Protein AF-A0A921DXD2-F1 (afdb_monomer)

Mean predicted aligned error: 12.97 Å

Sequence (136 aa):
MDIETIYTLVVSILITLAFIAFALFIFYKVKQVRTEQFRGGRRQYYNSLSRIWFGAFLIIFGTSTIVQFQTGVAYIIGAVFIFFGLLNILSFNRRRKHFKSVIPDEDREINEWYESQNKDASFKHSSTKVLSKKRV

Solvent-accessible surface area (backbone atoms only — not comparable to full-atom values): 7072 Å² total; per-residue (Å²): 133,52,71,68,58,53,50,55,49,54,51,54,49,51,52,50,52,26,52,51,32,47,51,49,20,51,52,36,48,52,51,33,63,70,41,70,82,78,54,78,67,63,39,55,51,41,48,42,54,23,35,37,38,44,13,53,24,28,34,53,44,12,52,49,40,31,67,74,62,72,38,77,66,27,48,54,54,14,52,52,29,33,51,55,11,49,55,38,43,58,61,41,67,71,50,56,73,54,49,76,68,48,52,68,56,53,54,48,58,50,52,53,52,54,50,51,56,52,52,52,51,52,48,53,55,51,53,50,52,54,58,55,66,73,73,115

Structure (mmCIF, N/CA/C/O backbone):
data_AF-A0A921DXD2-F1
#
_entry.id   AF-A0A921DXD2-F1
#
loop_
_atom_site.group_PDB
_atom_site.id
_atom_site.type_symbol
_atom_site.label_atom_id
_atom_site.label_alt_id
_atom_site.label_comp_id
_atom_site.label_asym_id
_atom_site.label_entity_id
_atom_site.label_seq_id
_atom_site.pdbx_PDB_ins_code
_atom_site.Cartn_x
_atom_site.Cartn_y
_atom_site.Cartn_z
_atom_site.occupancy
_atom_site.B_iso_or_equiv
_atom_site.auth_seq_id
_atom_site.auth_comp_id
_atom_site.auth_asym_id
_atom_site.auth_atom_id
_atom_site.pdbx_PDB_model_num
ATOM 1 N N . MET A 1 1 ? -6.216 17.583 25.301 1.00 71.94 1 MET A N 1
ATOM 2 C CA . MET A 1 1 ? -6.619 16.965 24.025 1.00 71.94 1 MET A CA 1
ATOM 3 C C . MET A 1 1 ? -7.400 15.730 24.400 1.00 71.94 1 MET A C 1
ATOM 5 O O . MET A 1 1 ? -6.836 14.834 25.019 1.00 71.94 1 MET A O 1
ATOM 9 N N . ASP A 1 2 ? -8.697 15.763 24.148 1.00 89.81 2 ASP A N 1
ATOM 10 C CA . ASP A 1 2 ? -9.631 14.736 24.593 1.00 89.81 2 ASP A CA 1
ATOM 11 C C . ASP A 1 2 ? -9.458 13.460 23.766 1.00 89.81 2 ASP A C 1
ATOM 13 O O . ASP A 1 2 ? -9.009 13.507 22.617 1.00 89.81 2 ASP A O 1
ATOM 17 N N . ILE A 1 3 ? -9.825 12.311 24.332 1.00 85.81 3 ILE A N 1
ATOM 18 C CA . ILE A 1 3 ? -9.717 11.003 23.662 1.00 85.81 3 ILE A CA 1
ATOM 19 C C . ILE A 1 3 ? -10.393 11.013 22.281 1.00 85.81 3 ILE A C 1
ATOM 21 O O . ILE A 1 3 ? -9.852 10.460 21.325 1.00 85.81 3 ILE A O 1
ATOM 25 N N . GLU A 1 4 ? -11.517 11.714 22.143 1.00 85.88 4 GLU A N 1
ATOM 26 C CA . GLU A 1 4 ? -12.223 11.877 20.868 1.00 85.88 4 GLU A CA 1
ATOM 27 C C . GLU A 1 4 ? -11.402 12.654 19.828 1.00 85.88 4 GLU A C 1
ATOM 29 O O . GLU A 1 4 ? -11.331 12.269 18.656 1.00 85.88 4 GLU A O 1
ATOM 34 N N . THR A 1 5 ? -10.721 13.722 20.253 1.00 86.88 5 THR A N 1
ATOM 35 C CA . THR A 1 5 ? -9.832 14.499 19.373 1.00 86.88 5 THR A CA 1
ATOM 36 C C . THR A 1 5 ? -8.590 13.708 18.958 1.00 86.88 5 THR A C 1
ATOM 38 O O . THR A 1 5 ? -8.138 13.822 17.821 1.00 86.88 5 THR A O 1
ATOM 41 N N . ILE A 1 6 ? -8.068 12.841 19.831 1.00 84.50 6 ILE A N 1
ATOM 42 C CA . ILE A 1 6 ? -6.955 11.936 19.499 1.00 84.50 6 ILE A CA 1
ATOM 43 C C . ILE A 1 6 ? -7.404 10.914 18.452 1.00 84.50 6 ILE A C 1
ATOM 45 O O . ILE A 1 6 ? -6.712 10.688 17.461 1.00 84.50 6 ILE A O 1
ATOM 49 N N . TYR A 1 7 ? -8.576 10.318 18.651 1.00 85.38 7 TYR A N 1
ATOM 50 C CA . TYR A 1 7 ? -9.128 9.316 17.750 1.00 85.38 7 TYR A CA 1
ATOM 51 C C . TYR A 1 7 ? -9.35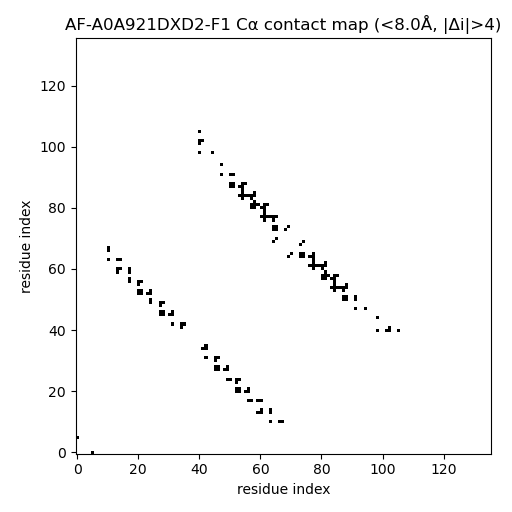9 9.868 16.338 1.00 85.38 7 TYR A C 1
ATOM 53 O O . TYR A 1 7 ? -8.896 9.297 15.349 1.00 85.38 7 TYR A O 1
ATOM 61 N N . THR A 1 8 ? -10.014 11.024 16.241 1.00 84.25 8 THR A N 1
ATOM 62 C CA . THR A 1 8 ? -10.270 11.700 14.960 1.00 84.25 8 THR A CA 1
ATOM 63 C C . THR A 1 8 ? -8.979 12.099 14.241 1.00 84.25 8 THR A C 1
ATOM 65 O O . THR A 1 8 ? -8.888 11.938 13.019 1.00 84.25 8 THR A O 1
ATOM 68 N N . LEU A 1 9 ? -7.948 12.536 14.973 1.00 86.12 9 LEU A N 1
ATOM 69 C CA . LEU A 1 9 ? -6.616 12.788 14.413 1.00 86.12 9 LEU A CA 1
ATOM 70 C C . LEU A 1 9 ? -5.975 11.518 13.849 1.00 86.12 9 LEU A C 1
ATOM 72 O O . LEU A 1 9 ? -5.514 11.521 12.707 1.00 86.12 9 LEU A O 1
ATOM 76 N N . VAL A 1 10 ? -5.970 10.427 14.618 1.00 83.12 10 VAL A N 1
ATOM 77 C CA . VAL A 1 10 ? -5.383 9.145 14.197 1.00 83.12 10 VAL A CA 1
ATOM 78 C C . VAL A 1 10 ? -6.047 8.638 12.921 1.00 83.12 10 VAL A C 1
ATOM 80 O O . VAL A 1 10 ? -5.354 8.258 11.976 1.00 83.12 10 VAL A O 1
ATOM 83 N N . VAL A 1 11 ? -7.378 8.681 12.844 1.00 81.38 11 VAL A N 1
ATOM 84 C CA . VAL A 1 11 ? -8.084 8.216 11.646 1.00 81.38 11 VAL A CA 1
ATOM 85 C C . VAL A 1 11 ? -7.821 9.130 10.448 1.00 81.38 11 VAL A C 1
ATOM 87 O O . VAL A 1 11 ? -7.541 8.635 9.354 1.00 81.38 11 VAL A O 1
ATOM 90 N N . SER A 1 12 ? -7.807 10.449 10.643 1.00 82.88 12 SER A N 1
ATOM 91 C CA . SER A 1 12 ? -7.475 11.400 9.572 1.00 82.88 12 SER A CA 1
ATOM 92 C C . SER A 1 12 ? -6.071 11.152 9.004 1.00 82.88 12 SER A C 1
ATOM 94 O O . SER A 1 12 ? -5.872 11.187 7.786 1.00 82.88 12 SER A O 1
ATOM 96 N N . ILE A 1 13 ? -5.105 10.820 9.866 1.00 82.75 13 ILE A N 1
ATOM 97 C CA . ILE A 1 13 ? -3.739 10.458 9.468 1.00 82.75 13 ILE A CA 1
ATOM 98 C C . ILE A 1 13 ? -3.732 9.145 8.673 1.00 82.75 13 ILE A C 1
ATOM 100 O O . ILE A 1 13 ? -3.154 9.100 7.587 1.00 82.75 13 ILE A O 1
ATOM 104 N N . LEU A 1 14 ? -4.409 8.097 9.155 1.00 76.56 14 LEU A N 1
ATOM 105 C CA . LEU A 1 14 ? -4.502 6.804 8.459 1.00 76.56 14 LEU A CA 1
ATOM 106 C C . LEU A 1 14 ? -5.129 6.937 7.067 1.00 76.56 14 LEU A C 1
ATOM 108 O O . LEU A 1 14 ? -4.627 6.356 6.104 1.00 76.56 14 LEU A O 1
ATOM 112 N N . ILE A 1 15 ? -6.196 7.728 6.947 1.00 79.06 15 ILE A N 1
ATOM 113 C CA . ILE A 1 15 ? -6.857 8.011 5.669 1.00 79.06 15 ILE A CA 1
ATOM 114 C C . ILE A 1 15 ? -5.904 8.763 4.738 1.00 79.06 15 ILE A C 1
ATOM 116 O O . ILE A 1 15 ? -5.751 8.382 3.580 1.00 79.06 15 ILE A O 1
ATOM 120 N N . THR A 1 16 ? -5.207 9.782 5.241 1.00 78.62 16 THR A N 1
ATOM 121 C CA . THR A 1 16 ? -4.225 10.543 4.454 1.00 78.62 16 THR A CA 1
ATOM 122 C C . THR A 1 16 ? -3.103 9.640 3.934 1.00 78.62 16 THR A C 1
ATOM 124 O O . THR A 1 16 ? -2.773 9.677 2.749 1.00 78.62 16 THR A O 1
ATOM 127 N N . LEU A 1 17 ? -2.564 8.760 4.784 1.00 76.19 17 LEU A N 1
ATOM 128 C CA . LEU A 1 17 ? -1.583 7.740 4.399 1.00 76.19 17 LEU A CA 1
ATOM 129 C C . LEU A 1 17 ? -2.129 6.777 3.340 1.00 76.19 17 LEU A C 1
ATOM 131 O O . LEU A 1 17 ? -1.407 6.432 2.403 1.00 76.19 17 LEU A O 1
ATOM 135 N N . ALA A 1 18 ? -3.399 6.382 3.443 1.00 77.88 18 ALA A N 1
ATOM 136 C CA . ALA A 1 18 ? -4.051 5.568 2.428 1.00 77.88 18 ALA A CA 1
ATOM 137 C C . ALA A 1 18 ? -4.117 6.318 1.083 1.00 77.88 18 ALA A C 1
ATOM 139 O O . ALA A 1 18 ? -3.689 5.784 0.063 1.00 77.88 18 ALA A O 1
ATOM 140 N N . PHE A 1 19 ? -4.546 7.582 1.060 1.00 78.81 19 PHE A N 1
ATOM 141 C CA . PHE A 1 19 ? -4.554 8.388 -0.168 1.00 78.81 19 PHE A CA 1
ATOM 142 C C . PHE A 1 19 ? -3.156 8.563 -0.776 1.00 78.81 19 PHE A C 1
ATOM 144 O O . PHE A 1 19 ? -3.008 8.466 -1.994 1.00 78.81 19 PHE A O 1
ATOM 151 N N . ILE A 1 20 ? -2.117 8.747 0.044 1.00 76.88 20 ILE A N 1
ATOM 152 C CA . ILE A 1 20 ? -0.725 8.807 -0.426 1.00 76.88 20 ILE A CA 1
ATOM 153 C C . ILE A 1 20 ? -0.302 7.465 -1.039 1.00 76.88 20 ILE A C 1
ATOM 155 O O . ILE A 1 20 ? 0.257 7.438 -2.136 1.00 76.88 20 ILE A O 1
ATOM 159 N N . ALA A 1 21 ? -0.602 6.341 -0.383 1.00 75.88 21 ALA A N 1
ATOM 160 C CA . ALA A 1 21 ? -0.320 5.009 -0.917 1.00 75.88 21 ALA A CA 1
ATOM 161 C C . ALA A 1 21 ? -1.080 4.743 -2.230 1.00 75.88 21 ALA A C 1
ATOM 163 O O . ALA A 1 21 ? -0.526 4.144 -3.153 1.00 75.88 21 ALA A O 1
ATOM 164 N N . PHE A 1 22 ? -2.309 5.246 -2.356 1.00 75.31 22 PHE A N 1
ATOM 165 C CA . PHE A 1 22 ? -3.103 5.176 -3.582 1.00 75.31 22 PHE A CA 1
ATOM 166 C C . PHE A 1 22 ? -2.530 6.049 -4.707 1.00 75.31 22 PHE A C 1
ATOM 168 O O . PHE A 1 22 ? -2.425 5.604 -5.851 1.00 75.31 22 PHE A O 1
ATOM 175 N N . ALA A 1 23 ? -2.086 7.265 -4.392 1.00 73.25 23 ALA A N 1
ATOM 176 C CA . ALA A 1 23 ? -1.409 8.140 -5.343 1.00 73.25 23 ALA A CA 1
ATOM 177 C C . ALA A 1 23 ? -0.091 7.518 -5.832 1.00 73.25 23 ALA A C 1
ATOM 179 O O . ALA A 1 23 ? 0.182 7.512 -7.033 1.00 73.25 23 ALA A O 1
ATOM 180 N N . LEU A 1 24 ? 0.692 6.916 -4.929 1.00 70.94 24 LEU A N 1
ATOM 181 C CA . LEU A 1 24 ? 1.889 6.148 -5.278 1.00 70.94 24 LEU A CA 1
ATOM 182 C C . LEU A 1 24 ? 1.540 4.932 -6.138 1.00 70.94 24 LEU A C 1
ATOM 184 O O . LEU A 1 24 ? 2.220 4.682 -7.132 1.00 70.94 24 LEU A O 1
ATOM 188 N N . PHE A 1 25 ? 0.467 4.204 -5.815 1.00 72.62 25 PHE A N 1
ATOM 189 C CA . PHE A 1 25 ? -0.025 3.112 -6.650 1.00 72.62 25 PHE A CA 1
ATOM 190 C C . PHE A 1 25 ? -0.283 3.589 -8.081 1.00 72.62 25 PHE A C 1
ATOM 192 O O . PHE A 1 25 ? 0.289 3.011 -9.007 1.00 72.62 25 PHE A O 1
ATOM 199 N N . ILE A 1 26 ? -1.058 4.664 -8.260 1.00 69.88 26 ILE A N 1
ATOM 200 C CA . ILE A 1 26 ? -1.333 5.255 -9.576 1.00 69.88 26 ILE A CA 1
ATOM 201 C C . ILE A 1 26 ? -0.028 5.687 -10.248 1.00 69.88 26 ILE A C 1
ATOM 203 O O . ILE A 1 26 ? 0.188 5.348 -11.408 1.00 69.88 26 ILE A O 1
ATOM 207 N N . PHE A 1 27 ? 0.879 6.356 -9.534 1.00 70.12 27 PHE A N 1
ATOM 208 C CA . PHE A 1 27 ? 2.171 6.785 -10.071 1.00 70.12 27 PHE A CA 1
ATOM 209 C C . PHE A 1 27 ? 2.990 5.605 -10.619 1.00 70.12 27 PHE A C 1
ATOM 211 O O . PHE A 1 27 ? 3.456 5.646 -11.761 1.00 70.12 27 PHE A O 1
ATOM 218 N N . TYR A 1 28 ? 3.112 4.511 -9.860 1.00 65.62 28 TYR A N 1
ATOM 219 C CA . TYR A 1 28 ? 3.799 3.296 -10.312 1.00 65.62 28 TYR A CA 1
ATOM 220 C C . TYR A 1 28 ? 3.055 2.586 -11.451 1.00 65.62 28 TYR A C 1
ATOM 222 O O . TYR A 1 28 ? 3.699 2.047 -12.353 1.00 65.62 28 TYR A O 1
ATOM 230 N N . LYS A 1 29 ? 1.718 2.623 -11.459 1.00 63.00 29 LYS A N 1
ATOM 231 C CA . LYS A 1 29 ? 0.879 2.063 -12.530 1.00 63.00 29 LYS A CA 1
ATOM 232 C C . LYS A 1 29 ? 1.022 2.866 -13.831 1.00 63.00 29 LYS A C 1
ATOM 234 O O . LYS A 1 29 ? 1.110 2.288 -14.908 1.00 63.00 29 LYS A O 1
ATOM 239 N N . VAL A 1 30 ? 1.130 4.191 -13.753 1.00 63.91 30 VAL A N 1
ATOM 240 C CA . VAL A 1 30 ? 1.403 5.069 -14.905 1.00 63.91 30 VAL A CA 1
ATOM 241 C C . VAL A 1 30 ? 2.825 4.850 -15.422 1.00 63.91 30 VAL A C 1
ATOM 243 O O . VAL A 1 30 ? 3.035 4.750 -16.631 1.00 63.91 30 VAL A O 1
ATOM 246 N N . LYS A 1 31 ? 3.806 4.688 -14.524 1.00 59.84 31 LYS A N 1
ATOM 247 C CA . LYS A 1 31 ? 5.187 4.350 -14.902 1.00 59.84 31 LYS A CA 1
ATOM 248 C C . LYS A 1 31 ? 5.270 2.985 -15.593 1.00 59.84 31 LYS A C 1
ATOM 250 O O . LYS A 1 31 ? 6.010 2.843 -16.562 1.00 59.84 31 LYS A O 1
ATOM 255 N N . GLN A 1 32 ? 4.471 2.007 -15.156 1.00 56.22 32 GLN A N 1
ATOM 256 C CA . GLN A 1 32 ? 4.331 0.712 -15.826 1.00 56.22 32 GLN A CA 1
ATOM 257 C C . GLN A 1 32 ? 3.851 0.871 -17.275 1.00 56.22 32 GLN A C 1
ATOM 259 O O . GLN A 1 32 ? 4.455 0.268 -18.157 1.00 56.22 32 GLN A O 1
ATOM 264 N N . VAL A 1 33 ? 2.814 1.684 -17.515 1.00 58.22 33 VAL A N 1
ATOM 265 C CA . VAL A 1 33 ? 2.259 1.927 -18.861 1.00 58.22 33 VAL A CA 1
ATOM 266 C C . VAL A 1 33 ? 3.257 2.682 -19.748 1.00 58.22 33 VAL A C 1
ATOM 268 O O . VAL A 1 33 ? 3.449 2.325 -20.901 1.00 58.22 33 VAL A O 1
ATOM 271 N N . ARG A 1 34 ? 3.997 3.664 -19.213 1.00 54.00 34 ARG A N 1
ATOM 272 C CA . ARG A 1 34 ? 5.053 4.351 -19.988 1.00 54.00 34 ARG A CA 1
ATOM 273 C C . ARG A 1 34 ? 6.298 3.499 -20.266 1.00 54.00 34 ARG A C 1
ATOM 275 O O . ARG A 1 34 ? 7.023 3.786 -21.208 1.00 54.00 34 ARG A O 1
ATOM 282 N N . THR A 1 35 ? 6.564 2.454 -19.479 1.00 52.19 35 THR A N 1
ATOM 283 C CA . THR A 1 35 ? 7.706 1.543 -19.713 1.00 52.19 35 THR A CA 1
ATOM 284 C C . THR A 1 35 ? 7.385 0.476 -20.775 1.00 52.19 35 THR A C 1
ATOM 286 O O . THR A 1 35 ? 8.252 -0.318 -21.138 1.00 52.19 35 THR A O 1
ATOM 289 N N . GLU A 1 36 ? 6.157 0.450 -21.313 1.00 49.50 36 GLU A N 1
ATOM 290 C CA . GLU A 1 36 ? 5.713 -0.533 -22.317 1.00 49.50 36 GLU A CA 1
ATOM 291 C C . GLU A 1 36 ? 6.492 -0.479 -23.634 1.00 49.50 36 GLU A C 1
ATOM 293 O O . GLU A 1 36 ? 6.445 -1.436 -24.399 1.00 49.50 36 GLU A O 1
ATOM 298 N N . GLN A 1 37 ? 7.251 0.588 -23.880 1.00 45.00 37 GLN A N 1
ATOM 299 C CA . GLN A 1 37 ? 7.895 0.818 -25.169 1.00 45.00 37 GLN A CA 1
ATOM 300 C C . GLN A 1 37 ? 9.332 0.283 -25.290 1.00 45.00 37 GLN A C 1
ATOM 302 O O . GLN A 1 37 ? 9.842 0.314 -26.404 1.00 45.00 37 GLN A O 1
ATOM 307 N N . PHE A 1 38 ? 10.002 -0.206 -24.224 1.00 46.75 38 PHE A N 1
ATOM 308 C CA . PHE A 1 38 ? 11.450 -0.484 -24.344 1.00 46.75 38 PHE A CA 1
ATOM 309 C C . PHE A 1 38 ? 12.035 -1.825 -23.872 1.00 46.75 38 PHE A C 1
ATOM 311 O O . PHE A 1 38 ? 13.110 -2.113 -24.373 1.00 46.75 38 PHE A O 1
ATOM 318 N N . ARG A 1 39 ? 11.439 -2.664 -22.997 1.00 51.94 39 ARG A N 1
ATOM 319 C CA . ARG A 1 39 ? 11.941 -4.050 -22.721 1.00 51.94 39 ARG A CA 1
ATOM 320 C C . ARG A 1 39 ? 11.091 -4.840 -21.709 1.00 51.94 39 ARG A C 1
ATOM 322 O O . ARG A 1 39 ? 10.621 -4.296 -20.708 1.00 51.94 39 ARG A O 1
ATOM 329 N N . GLY A 1 40 ? 10.886 -6.132 -21.982 1.00 52.88 40 GLY A N 1
ATOM 330 C CA . GLY A 1 40 ? 9.890 -7.003 -21.340 1.00 52.88 40 GLY A CA 1
ATOM 331 C C . GLY A 1 40 ? 10.126 -7.378 -19.867 1.00 52.88 40 GLY A C 1
ATOM 332 O O . GLY A 1 40 ? 9.142 -7.532 -19.135 1.00 52.88 40 GLY A O 1
ATOM 333 N N . GLY A 1 41 ? 11.366 -7.489 -19.383 1.00 56.09 41 GLY A N 1
ATOM 334 C CA . GLY A 1 41 ? 11.649 -7.908 -18.003 1.00 56.09 41 GLY A CA 1
ATOM 335 C C . GLY A 1 41 ? 11.503 -6.796 -16.970 1.00 56.09 41 GLY A C 1
ATOM 336 O O . GLY A 1 41 ? 10.839 -7.002 -15.947 1.00 56.09 41 GLY A O 1
ATOM 337 N N . ARG A 1 42 ? 11.960 -5.568 -17.251 1.00 56.97 42 ARG A N 1
ATOM 338 C CA . ARG A 1 42 ? 11.723 -4.406 -16.357 1.00 56.97 42 ARG A CA 1
ATOM 339 C C . ARG A 1 42 ? 10.236 -4.097 -16.154 1.00 56.97 42 ARG A C 1
ATOM 341 O O . ARG A 1 42 ? 9.827 -3.694 -15.063 1.00 56.97 42 ARG A O 1
ATOM 348 N N . ARG A 1 43 ? 9.393 -4.341 -17.164 1.00 58.31 43 ARG A N 1
ATOM 349 C CA . ARG A 1 43 ? 7.931 -4.149 -17.081 1.00 58.31 43 ARG A CA 1
ATOM 350 C C . ARG A 1 43 ? 7.309 -4.984 -15.967 1.00 58.31 43 ARG A C 1
ATOM 352 O O . ARG A 1 43 ? 6.454 -4.500 -15.221 1.00 58.31 43 ARG A O 1
ATOM 359 N N . GLN A 1 44 ? 7.731 -6.238 -15.835 1.00 62.06 44 GLN A N 1
ATOM 360 C CA . GLN A 1 44 ? 7.173 -7.122 -14.821 1.00 62.06 44 GLN A CA 1
ATOM 361 C C . GLN A 1 44 ? 7.666 -6.755 -13.410 1.00 62.06 44 GLN A C 1
ATOM 363 O O . GLN A 1 44 ? 6.923 -6.965 -12.447 1.00 62.06 44 GLN A O 1
ATOM 368 N N . TYR A 1 45 ? 8.857 -6.161 -13.280 1.00 64.06 45 TYR A N 1
ATOM 369 C CA . TYR A 1 45 ? 9.374 -5.641 -12.011 1.00 64.06 45 TYR A CA 1
ATOM 370 C C . TYR A 1 45 ? 8.544 -4.447 -11.519 1.00 64.06 45 TYR A C 1
ATOM 372 O O . TYR A 1 45 ? 8.008 -4.483 -10.411 1.00 64.06 45 TYR A O 1
ATOM 380 N N . TYR A 1 46 ? 8.318 -3.437 -12.368 1.00 65.12 46 TYR A N 1
ATOM 381 C CA . TYR A 1 46 ? 7.482 -2.283 -12.004 1.00 65.12 46 TYR A CA 1
ATOM 382 C C . TYR A 1 46 ? 6.015 -2.663 -11.747 1.00 65.12 46 TYR A C 1
ATOM 384 O O . TYR A 1 46 ? 5.408 -2.158 -10.804 1.00 65.12 46 TYR A O 1
ATOM 392 N N . ASN A 1 47 ? 5.461 -3.613 -12.511 1.00 66.50 47 ASN A N 1
ATOM 393 C CA . ASN A 1 47 ? 4.136 -4.192 -12.247 1.00 66.50 47 ASN A CA 1
ATOM 394 C C . ASN A 1 47 ? 4.069 -4.865 -10.867 1.00 66.50 47 ASN A C 1
ATOM 396 O O . ASN A 1 47 ? 3.073 -4.764 -10.155 1.00 66.50 47 ASN A O 1
ATOM 400 N N . SER A 1 48 ? 5.143 -5.555 -10.485 1.00 65.94 48 SER A N 1
ATOM 401 C CA . SER A 1 48 ? 5.239 -6.247 -9.203 1.00 65.94 48 SER A CA 1
ATOM 402 C C . SER A 1 48 ? 5.299 -5.262 -8.034 1.00 65.94 48 SER A C 1
ATOM 404 O O . SER A 1 48 ? 4.567 -5.442 -7.067 1.00 65.94 48 SER A O 1
ATOM 406 N N . LEU A 1 49 ? 6.088 -4.187 -8.144 1.00 72.12 49 LEU A N 1
ATOM 407 C CA . 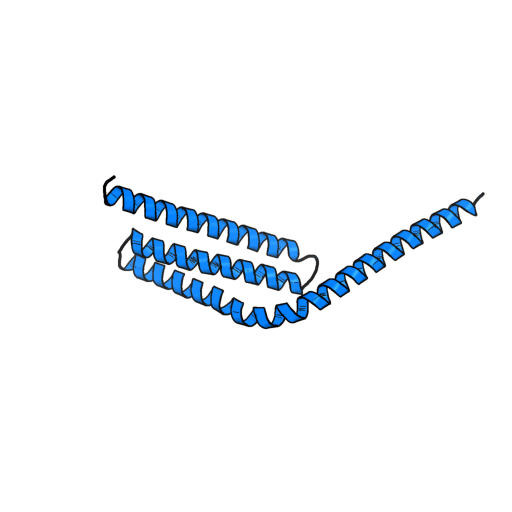LEU A 1 49 ? 6.120 -3.126 -7.131 1.00 72.12 49 LEU A CA 1
ATOM 408 C C . LEU A 1 49 ? 4.763 -2.420 -7.007 1.00 72.12 49 LEU A C 1
ATOM 410 O O . LEU A 1 49 ? 4.283 -2.228 -5.894 1.00 72.12 49 LEU A O 1
ATOM 414 N N . SER A 1 50 ? 4.117 -2.085 -8.130 1.00 73.06 50 SER A N 1
ATOM 415 C CA . SER A 1 50 ? 2.792 -1.446 -8.131 1.00 73.06 50 SER A CA 1
ATOM 416 C C . SER A 1 50 ? 1.751 -2.286 -7.376 1.00 73.06 50 SER A C 1
ATOM 418 O O . SER A 1 50 ? 1.014 -1.752 -6.551 1.00 73.06 50 SER A O 1
ATOM 420 N N . ARG A 1 51 ? 1.748 -3.614 -7.560 1.00 73.94 51 ARG A N 1
ATOM 421 C CA . ARG A 1 51 ? 0.832 -4.528 -6.850 1.00 73.94 51 ARG A CA 1
ATOM 422 C C . ARG A 1 51 ? 1.070 -4.592 -5.341 1.00 73.94 51 ARG A C 1
ATOM 424 O O . ARG A 1 51 ? 0.105 -4.727 -4.598 1.00 73.94 51 ARG A O 1
ATOM 431 N N . ILE A 1 52 ? 2.316 -4.483 -4.876 1.00 77.88 52 ILE A N 1
ATOM 432 C CA . ILE A 1 52 ? 2.616 -4.441 -3.433 1.00 77.88 52 ILE A CA 1
ATOM 433 C C . ILE A 1 52 ? 2.069 -3.159 -2.821 1.00 77.88 52 ILE A C 1
ATOM 435 O O . ILE A 1 52 ? 1.401 -3.218 -1.795 1.00 77.88 52 ILE A O 1
ATOM 439 N N . TRP A 1 53 ? 2.326 -2.014 -3.461 1.00 78.50 53 TRP A N 1
ATOM 440 C CA . TRP A 1 53 ? 1.825 -0.723 -2.991 1.00 78.50 53 TRP A CA 1
ATOM 441 C C . TRP A 1 53 ? 0.296 -0.680 -2.988 1.00 78.50 53 TRP A C 1
ATOM 443 O O . TRP A 1 53 ? -0.295 -0.189 -2.031 1.00 78.50 53 TRP A O 1
ATOM 453 N N . PHE A 1 54 ? -0.344 -1.283 -3.994 1.00 79.38 54 PHE A N 1
ATOM 454 C CA . PHE A 1 54 ? -1.792 -1.479 -4.006 1.00 79.38 54 PHE A CA 1
ATOM 455 C C . PHE A 1 54 ? -2.266 -2.354 -2.846 1.00 79.38 54 PHE A C 1
ATOM 457 O O . PHE A 1 54 ? -3.185 -1.984 -2.127 1.00 79.38 54 PHE A O 1
ATOM 464 N N . GLY A 1 55 ? -1.625 -3.505 -2.630 1.00 83.62 55 GLY A N 1
ATOM 465 C CA . GLY A 1 55 ? -2.004 -4.415 -1.555 1.00 83.62 55 GLY A CA 1
ATOM 466 C C . GLY A 1 55 ? -1.847 -3.789 -0.168 1.00 83.62 55 GLY A C 1
ATOM 467 O O . GLY A 1 55 ? -2.743 -3.909 0.662 1.00 83.62 55 GLY A O 1
ATOM 468 N N . ALA A 1 56 ? -0.755 -3.056 0.056 1.00 82.31 56 ALA A N 1
ATOM 469 C CA . ALA A 1 56 ? -0.522 -2.300 1.282 1.00 82.31 56 ALA A CA 1
ATOM 470 C C . ALA A 1 56 ? -1.580 -1.204 1.489 1.00 82.31 56 ALA A C 1
ATOM 472 O O . ALA A 1 56 ? -2.112 -1.078 2.590 1.00 82.31 56 ALA A O 1
ATOM 473 N N . PHE A 1 57 ? -1.941 -0.469 0.430 1.00 86.38 57 PHE A N 1
ATOM 474 C CA . PHE A 1 57 ? -3.035 0.504 0.466 1.00 86.38 57 PHE A CA 1
ATOM 475 C C . PHE A 1 57 ? -4.352 -0.137 0.917 1.00 86.38 57 PHE A C 1
ATOM 477 O O . PHE A 1 57 ? -4.985 0.371 1.840 1.00 86.38 57 PHE A O 1
ATOM 484 N N . LEU A 1 58 ? -4.739 -1.268 0.317 1.00 85.31 58 LEU A N 1
ATOM 485 C CA . LEU A 1 58 ? -5.998 -1.938 0.649 1.00 85.31 58 LEU A CA 1
ATOM 486 C C . LEU A 1 58 ? -6.031 -2.425 2.105 1.00 85.31 58 LEU A C 1
ATOM 488 O O . LEU A 1 58 ? -7.066 -2.318 2.752 1.00 85.31 58 LEU A O 1
ATOM 492 N N . ILE A 1 59 ? -4.912 -2.913 2.650 1.00 86.69 59 ILE A N 1
ATOM 493 C CA . ILE A 1 59 ? -4.842 -3.355 4.054 1.00 86.69 59 ILE A CA 1
ATOM 494 C C . ILE A 1 59 ? -4.987 -2.167 5.010 1.00 86.69 59 ILE A C 1
ATOM 496 O O . ILE A 1 59 ? -5.764 -2.239 5.964 1.00 86.69 59 ILE A O 1
ATOM 500 N N . ILE A 1 60 ? -4.274 -1.067 4.745 1.00 84.88 60 ILE A N 1
ATOM 501 C CA . ILE A 1 60 ? -4.338 0.153 5.564 1.00 84.88 60 ILE A CA 1
ATOM 502 C C . ILE A 1 60 ? -5.754 0.742 5.519 1.00 84.88 60 ILE A C 1
ATOM 504 O O . ILE A 1 60 ? -6.322 1.054 6.564 1.00 84.88 60 ILE A O 1
ATOM 508 N N . PHE A 1 61 ? -6.349 0.828 4.328 1.00 84.44 61 PHE A N 1
ATOM 509 C CA . PHE A 1 61 ? -7.694 1.362 4.114 1.00 84.44 61 PHE A CA 1
ATOM 510 C C . PHE A 1 61 ? -8.800 0.471 4.703 1.00 84.44 61 PHE A C 1
ATOM 512 O O . PHE A 1 61 ? -9.748 0.956 5.323 1.00 84.44 61 PHE A O 1
ATOM 519 N N . GLY A 1 62 ? -8.685 -0.849 4.547 1.00 84.88 62 GLY A N 1
ATOM 520 C CA . GLY A 1 62 ? -9.627 -1.795 5.142 1.00 84.88 62 GLY A CA 1
ATOM 521 C C . GLY A 1 62 ? -9.609 -1.724 6.669 1.00 84.88 62 GLY A C 1
ATOM 522 O O . GLY A 1 62 ? -10.664 -1.681 7.298 1.00 84.88 62 GLY A O 1
ATOM 523 N N . THR A 1 63 ? -8.415 -1.615 7.260 1.00 85.75 63 THR A N 1
ATOM 524 C CA . THR A 1 63 ? -8.250 -1.460 8.713 1.00 85.75 63 THR A CA 1
ATOM 525 C C . THR A 1 63 ? -8.809 -0.124 9.202 1.00 85.75 63 THR A C 1
ATOM 527 O O . THR A 1 63 ? -9.542 -0.099 10.190 1.00 85.75 63 THR A O 1
ATOM 530 N N . SER A 1 64 ? -8.534 0.983 8.502 1.00 84.06 64 SER A N 1
ATOM 531 C CA . SER A 1 64 ? -9.055 2.298 8.897 1.00 84.06 64 SER A CA 1
ATOM 532 C C . SER A 1 64 ? -10.583 2.366 8.828 1.00 84.06 64 SER A C 1
ATOM 534 O O . SER A 1 64 ? -11.198 2.998 9.682 1.00 84.06 64 SER A O 1
ATOM 536 N N . THR A 1 65 ? -11.204 1.668 7.872 1.00 80.94 65 THR A N 1
ATOM 537 C CA . THR A 1 65 ? -12.669 1.589 7.734 1.00 80.94 65 THR A CA 1
ATOM 538 C C . THR A 1 65 ? -13.317 0.868 8.918 1.00 80.94 65 THR A C 1
ATOM 540 O O . THR A 1 65 ? -14.329 1.336 9.442 1.00 80.94 65 THR A O 1
ATOM 543 N N . ILE A 1 66 ? -12.721 -0.245 9.364 1.00 85.81 66 ILE A N 1
ATOM 544 C CA . ILE A 1 66 ? -13.203 -1.014 10.522 1.00 85.81 66 ILE A CA 1
ATOM 545 C C . ILE A 1 66 ? -13.135 -0.168 11.789 1.00 85.81 66 ILE A C 1
ATOM 547 O O . ILE A 1 66 ? -14.112 -0.106 12.534 1.00 85.81 66 ILE A O 1
ATOM 551 N N . VAL A 1 67 ? -11.997 0.502 11.999 1.00 83.50 67 VAL A N 1
ATOM 552 C CA . VAL A 1 67 ? -11.796 1.393 13.142 1.00 83.50 67 VAL A CA 1
ATOM 553 C C . VAL A 1 67 ? -12.847 2.502 13.103 1.00 83.50 67 VAL A C 1
ATOM 555 O O . VAL A 1 67 ? -13.642 2.595 14.029 1.00 83.50 67 VAL A O 1
ATOM 558 N N . GLN A 1 68 ? -12.947 3.253 12.002 1.00 78.50 68 GLN A N 1
ATOM 559 C CA . GLN A 1 68 ? -13.782 4.455 11.899 1.00 78.50 68 GLN A CA 1
ATOM 560 C C . GLN A 1 68 ? -15.276 4.219 12.144 1.00 78.50 68 GLN A C 1
ATOM 562 O O . GLN A 1 68 ? -15.900 4.999 12.858 1.00 78.50 68 GLN A O 1
ATOM 567 N N . PHE A 1 69 ? -15.865 3.206 11.505 1.00 78.62 69 PHE A N 1
ATOM 568 C CA . PHE A 1 69 ? -17.323 3.094 11.431 1.00 78.62 69 PHE A CA 1
ATOM 569 C C . PHE A 1 69 ? -17.910 2.083 12.418 1.00 78.62 69 PHE A C 1
ATOM 571 O O . PHE A 1 69 ? -19.090 2.200 12.724 1.00 78.62 69 PHE A O 1
ATOM 578 N N . GLN A 1 70 ? -17.133 1.099 12.899 1.00 79.31 70 GLN A N 1
ATOM 579 C CA . GLN A 1 70 ? -17.560 0.036 13.834 1.00 79.31 70 GLN A CA 1
ATOM 580 C C . GLN A 1 70 ? -18.922 -0.633 13.516 1.00 79.31 70 GLN A C 1
ATOM 582 O O . GLN A 1 70 ? -19.521 -1.283 14.370 1.00 79.31 70 GLN A O 1
ATOM 587 N N . THR A 1 71 ? -19.428 -0.510 12.285 1.00 87.31 71 THR A N 1
ATOM 588 C CA . THR A 1 71 ? -20.700 -1.092 11.844 1.00 87.31 71 THR A CA 1
ATOM 589 C C . THR A 1 71 ? -20.474 -2.464 11.220 1.00 87.31 71 THR A C 1
ATOM 591 O O . THR A 1 71 ? -19.411 -2.739 10.663 1.00 87.31 71 THR A O 1
ATOM 594 N N . GLY A 1 72 ? -21.499 -3.325 11.225 1.00 84.06 72 GLY A N 1
ATOM 595 C CA . GLY A 1 72 ? -21.434 -4.630 10.548 1.00 84.06 72 GLY A CA 1
ATOM 596 C C . GLY A 1 72 ? -21.017 -4.524 9.073 1.00 84.06 72 GLY A C 1
ATOM 597 O O . GLY A 1 72 ? -20.228 -5.330 8.585 1.00 84.06 72 GLY A O 1
ATOM 598 N N . VAL A 1 73 ? -21.465 -3.470 8.383 1.00 81.75 73 VAL A N 1
ATOM 599 C CA . VAL A 1 73 ? -21.084 -3.174 6.992 1.00 81.75 73 VAL A CA 1
ATOM 600 C C . VAL A 1 73 ? -19.593 -2.836 6.878 1.00 81.75 73 VAL A C 1
ATOM 602 O O . VAL A 1 73 ? -18.920 -3.326 5.972 1.00 81.75 73 VAL A O 1
ATOM 605 N N . ALA A 1 74 ? -19.049 -2.053 7.813 1.00 82.69 74 ALA A N 1
ATOM 606 C CA . ALA A 1 74 ? -17.632 -1.695 7.832 1.00 82.69 74 ALA A CA 1
ATOM 607 C C . ALA A 1 74 ? -16.718 -2.908 8.052 1.00 82.69 74 ALA A C 1
ATOM 609 O O . ALA A 1 74 ? -15.668 -2.998 7.417 1.00 82.69 74 ALA A O 1
ATOM 610 N N . TYR A 1 75 ? -17.136 -3.872 8.879 1.00 86.81 75 TYR A N 1
ATOM 611 C CA . TYR A 1 75 ? -16.412 -5.135 9.049 1.00 86.81 75 TYR A CA 1
ATOM 612 C C . TYR A 1 75 ? -16.349 -5.948 7.754 1.00 86.81 75 TYR A C 1
ATOM 614 O O . TYR A 1 75 ? -15.278 -6.436 7.397 1.00 86.81 75 TYR A O 1
ATOM 622 N N . ILE A 1 76 ? -17.462 -6.047 7.018 1.00 89.19 76 ILE A N 1
ATOM 623 C CA . ILE A 1 76 ? -17.510 -6.764 5.733 1.00 89.19 76 ILE A CA 1
ATOM 624 C C . ILE A 1 76 ? -16.586 -6.090 4.718 1.00 89.19 76 ILE A C 1
ATOM 626 O O . ILE A 1 76 ? -15.727 -6.741 4.122 1.00 89.19 76 ILE A O 1
ATOM 630 N N . ILE A 1 77 ? -16.730 -4.775 4.546 1.00 84.25 77 ILE A N 1
ATOM 631 C CA . ILE A 1 77 ? -15.943 -4.006 3.579 1.00 84.25 77 ILE A CA 1
ATOM 632 C C . ILE A 1 77 ? -14.450 -4.067 3.931 1.00 84.25 77 ILE A C 1
ATOM 634 O O . ILE A 1 77 ? -13.620 -4.359 3.068 1.00 84.25 77 ILE A O 1
ATOM 638 N N . GLY A 1 78 ? -14.101 -3.858 5.202 1.00 86.38 78 GLY A N 1
ATOM 639 C CA . GLY A 1 78 ? -12.721 -3.924 5.670 1.00 86.38 78 GLY A CA 1
ATOM 640 C C . GLY A 1 78 ? -12.091 -5.304 5.484 1.00 86.38 78 GLY A C 1
ATOM 641 O O . GLY A 1 78 ? -10.964 -5.3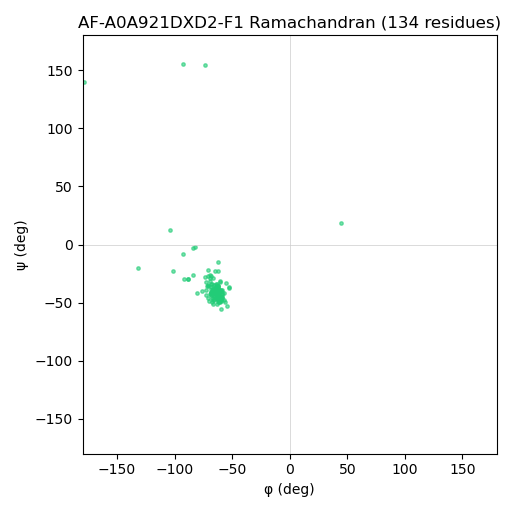96 4.996 1.00 86.38 78 GLY A O 1
ATOM 642 N N . ALA A 1 79 ? -12.827 -6.380 5.780 1.00 88.69 79 ALA A N 1
ATOM 643 C CA . ALA A 1 79 ? -12.359 -7.749 5.572 1.00 88.69 79 ALA A CA 1
ATOM 644 C C . ALA A 1 79 ? -12.084 -8.051 4.090 1.00 88.69 79 ALA A C 1
ATOM 646 O O . ALA A 1 79 ? -11.050 -8.637 3.764 1.00 88.69 79 ALA A O 1
ATOM 647 N N . VAL A 1 80 ? -12.960 -7.602 3.182 1.00 90.19 80 VAL A N 1
ATOM 648 C CA . VAL A 1 80 ? -12.761 -7.748 1.731 1.00 90.19 80 VAL A CA 1
ATOM 649 C C . VAL A 1 80 ? -11.498 -7.014 1.287 1.00 90.19 80 VAL A C 1
ATOM 651 O O . VAL A 1 80 ? -10.662 -7.593 0.590 1.00 90.19 80 VAL A O 1
ATOM 654 N N . PHE A 1 81 ? -11.307 -5.769 1.725 1.00 87.81 81 PHE A N 1
ATOM 655 C CA . PHE A 1 81 ? -10.119 -4.994 1.372 1.00 87.81 81 PHE A CA 1
ATOM 656 C C . PHE A 1 81 ? -8.821 -5.628 1.883 1.00 87.81 81 PHE A C 1
ATOM 658 O O . PHE A 1 81 ? -7.861 -5.757 1.119 1.00 87.81 81 PHE A O 1
ATOM 665 N N . ILE A 1 82 ? -8.800 -6.104 3.129 1.00 89.38 82 ILE A N 1
ATOM 666 C CA . ILE A 1 82 ? -7.643 -6.807 3.699 1.00 89.38 82 ILE A CA 1
ATOM 667 C C . ILE A 1 82 ? -7.350 -8.094 2.916 1.00 89.38 82 ILE A C 1
ATOM 669 O O . ILE A 1 82 ? -6.197 -8.352 2.561 1.00 89.38 82 ILE A O 1
ATOM 673 N N . PHE A 1 83 ? -8.382 -8.874 2.586 1.00 90.81 83 PHE A N 1
ATOM 674 C CA . PHE A 1 83 ? -8.242 -10.113 1.822 1.00 90.81 83 PHE A CA 1
ATOM 675 C C . PHE A 1 83 ? -7.657 -9.865 0.424 1.00 90.81 83 PHE A C 1
ATOM 677 O O . PHE A 1 83 ? -6.663 -10.487 0.039 1.00 90.81 83 PHE A O 1
ATOM 684 N N . PHE A 1 84 ? -8.206 -8.899 -0.318 1.00 85.62 84 PHE A N 1
ATOM 685 C CA . PHE A 1 84 ? -7.668 -8.503 -1.622 1.00 85.62 84 PHE A CA 1
ATOM 686 C C . PHE A 1 84 ? -6.241 -7.951 -1.522 1.00 85.62 84 PHE A C 1
ATOM 688 O O . PHE A 1 84 ? -5.415 -8.212 -2.405 1.00 85.62 84 PHE A O 1
ATOM 695 N N . GLY A 1 85 ? -5.926 -7.225 -0.448 1.00 85.81 85 GLY A N 1
ATOM 696 C CA . GLY A 1 85 ? -4.578 -6.739 -0.183 1.00 85.81 85 GLY A CA 1
ATOM 697 C C . GLY A 1 85 ? -3.568 -7.873 -0.005 1.00 85.81 85 GLY A C 1
ATOM 698 O O . GLY A 1 85 ? -2.517 -7.875 -0.655 1.00 85.81 85 GLY A O 1
ATOM 699 N N . LEU A 1 86 ? -3.923 -8.893 0.783 1.00 86.44 86 LEU A N 1
ATOM 700 C CA . LEU A 1 86 ? -3.104 -10.093 0.977 1.00 86.44 86 LEU A CA 1
ATOM 701 C C . LEU A 1 86 ? -2.849 -10.839 -0.337 1.00 86.44 86 LEU A C 1
ATOM 703 O O . LEU A 1 86 ? -1.704 -11.182 -0.635 1.00 86.44 86 LEU A O 1
ATOM 707 N N . LEU A 1 87 ? -3.885 -11.059 -1.153 1.00 84.88 87 LEU A N 1
ATOM 708 C CA . LEU A 1 87 ? -3.745 -11.744 -2.444 1.00 84.88 87 LEU A CA 1
ATOM 709 C C . LEU A 1 87 ? -2.763 -11.019 -3.376 1.00 84.88 87 LEU A C 1
ATOM 711 O O . LEU A 1 87 ? -1.920 -11.653 -4.023 1.00 84.88 87 LEU A O 1
ATOM 715 N N . ASN A 1 88 ? -2.824 -9.685 -3.407 1.00 83.12 88 ASN A N 1
ATOM 716 C CA . ASN A 1 88 ? -1.910 -8.871 -4.202 1.00 83.12 88 ASN A CA 1
ATOM 717 C C . ASN A 1 88 ? -0.456 -9.001 -3.719 1.00 83.12 88 ASN A C 1
ATOM 719 O O . ASN A 1 88 ? 0.440 -9.184 -4.549 1.00 83.12 88 ASN A O 1
ATOM 723 N N . ILE A 1 89 ? -0.216 -9.009 -2.404 1.00 80.19 89 ILE A N 1
ATOM 724 C CA . ILE A 1 89 ? 1.127 -9.176 -1.821 1.00 80.19 89 ILE A CA 1
ATOM 725 C C . ILE A 1 89 ? 1.668 -10.596 -2.042 1.00 80.19 89 ILE A C 1
ATOM 727 O O . ILE A 1 89 ? 2.826 -10.765 -2.421 1.00 80.19 89 ILE A O 1
ATOM 731 N N . LEU A 1 90 ? 0.852 -11.639 -1.877 1.00 75.62 90 LEU A N 1
ATOM 732 C CA . LEU A 1 90 ? 1.289 -13.028 -2.081 1.00 75.62 90 LEU A CA 1
ATOM 733 C C . LEU A 1 90 ? 1.715 -13.297 -3.531 1.00 75.62 90 LEU A C 1
ATOM 735 O O . LEU A 1 90 ? 2.670 -14.041 -3.779 1.00 75.62 90 LEU A O 1
ATOM 739 N N . SER A 1 91 ? 1.064 -12.640 -4.496 1.00 68.25 91 SER A N 1
ATOM 740 C CA . SER A 1 91 ? 1.418 -12.742 -5.916 1.00 68.25 91 SER A CA 1
ATOM 741 C C . SER A 1 91 ? 2.840 -12.242 -6.233 1.00 68.25 91 SER A C 1
ATOM 743 O O . SER A 1 91 ? 3.448 -12.686 -7.212 1.00 68.25 91 SER A O 1
ATOM 745 N N . PHE A 1 92 ? 3.411 -11.381 -5.381 1.00 65.88 92 PHE A N 1
ATOM 746 C CA . PHE A 1 92 ? 4.773 -10.862 -5.517 1.00 65.88 92 PHE A CA 1
ATOM 747 C C . PHE A 1 92 ? 5.846 -11.906 -5.190 1.00 65.88 92 PHE A C 1
ATOM 749 O O . PHE A 1 92 ? 6.874 -11.989 -5.870 1.00 65.88 92 PHE A O 1
ATOM 756 N N . ASN A 1 93 ? 5.611 -12.738 -4.171 1.00 59.09 93 ASN A N 1
ATOM 757 C CA . ASN A 1 93 ? 6.650 -13.614 -3.632 1.00 59.09 93 ASN A CA 1
ATOM 758 C C . ASN A 1 93 ? 7.083 -14.704 -4.627 1.00 59.09 93 ASN A C 1
ATOM 760 O O . ASN A 1 93 ? 8.246 -15.101 -4.646 1.00 59.09 93 ASN A O 1
ATOM 764 N N . ARG A 1 94 ? 6.176 -15.130 -5.518 1.00 60.09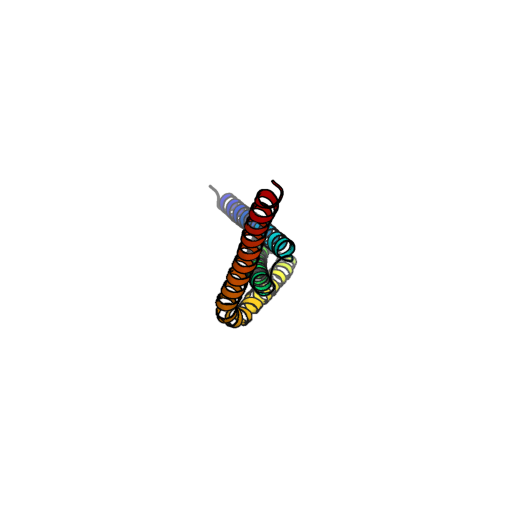 94 ARG A N 1
ATOM 765 C CA . ARG A 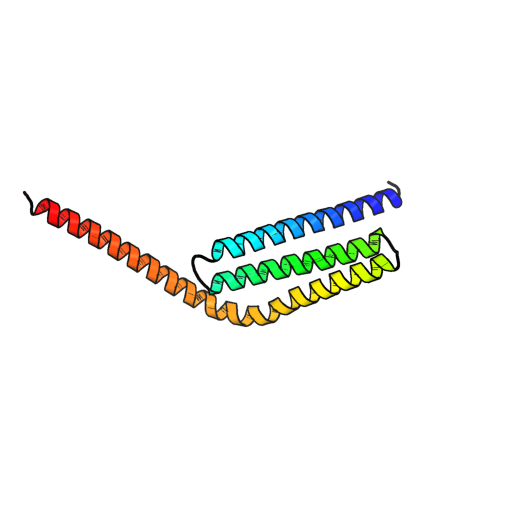1 94 ? 6.489 -16.098 -6.583 1.00 60.09 94 ARG A CA 1
ATOM 766 C C . ARG A 1 94 ? 7.337 -15.494 -7.705 1.00 60.09 94 ARG A C 1
ATOM 768 O O . ARG A 1 94 ? 8.171 -16.189 -8.269 1.00 60.09 94 ARG A O 1
ATOM 775 N N . ARG A 1 95 ? 7.174 -14.201 -8.009 1.00 54.06 95 ARG A N 1
ATOM 776 C CA . ARG A 1 95 ? 7.862 -13.556 -9.142 1.00 54.06 95 ARG A CA 1
ATOM 777 C C . ARG A 1 95 ? 9.282 -13.095 -8.802 1.00 54.06 95 ARG A C 1
ATOM 779 O O . ARG A 1 95 ? 10.135 -13.082 -9.684 1.00 54.06 95 ARG A O 1
ATOM 786 N N . ARG A 1 96 ? 9.582 -12.807 -7.525 1.00 51.00 96 ARG A N 1
ATOM 787 C CA . ARG A 1 96 ? 10.938 -12.425 -7.066 1.00 51.00 96 ARG A CA 1
ATOM 788 C C . ARG A 1 96 ? 12.030 -13.436 -7.429 1.00 51.00 96 ARG A C 1
ATOM 790 O O . ARG A 1 96 ? 13.151 -13.020 -7.709 1.00 51.00 96 ARG A O 1
ATOM 797 N N . LYS A 1 97 ? 11.713 -14.735 -7.463 1.00 53.25 97 LYS A N 1
ATOM 798 C CA . LYS A 1 97 ? 12.686 -15.784 -7.813 1.00 53.25 97 LYS A CA 1
ATOM 799 C C . LYS A 1 97 ? 13.109 -15.757 -9.287 1.00 53.25 97 LYS A C 1
ATOM 801 O O . LYS A 1 97 ? 14.221 -16.170 -9.580 1.00 53.25 97 LYS A O 1
ATOM 806 N N . HIS A 1 98 ? 12.276 -15.248 -10.196 1.00 52.34 98 HIS A N 1
ATOM 807 C CA . HIS A 1 98 ? 12.632 -15.136 -11.616 1.00 52.34 98 HIS A CA 1
ATOM 808 C C . HIS A 1 98 ? 13.344 -13.819 -11.951 1.00 52.34 98 HIS A C 1
ATOM 810 O O . HIS A 1 98 ? 14.215 -13.801 -12.810 1.00 52.34 98 HIS A O 1
ATOM 816 N N . PHE A 1 99 ? 13.070 -12.726 -11.229 1.00 54.59 99 PHE A N 1
ATOM 817 C CA . PHE A 1 99 ? 13.714 -11.437 -11.516 1.00 54.59 99 PHE A CA 1
ATOM 818 C C . PHE A 1 99 ? 15.214 -11.410 -11.241 1.00 54.59 99 PHE A C 1
ATOM 820 O O . PHE A 1 99 ? 15.960 -10.814 -12.009 1.00 54.59 99 PHE A O 1
ATOM 827 N N . LYS A 1 100 ? 15.677 -12.062 -10.170 1.00 50.88 100 LYS A N 1
ATOM 828 C CA . LYS A 1 100 ? 17.097 -12.010 -9.791 1.00 50.88 100 LYS A CA 1
ATOM 829 C C . LYS A 1 100 ? 18.024 -12.664 -10.829 1.00 50.88 100 LYS A C 1
ATOM 831 O O . LYS A 1 100 ? 19.200 -12.336 -10.859 1.00 50.88 100 LYS A O 1
ATOM 836 N N . SER A 1 101 ? 17.484 -13.567 -11.649 1.00 51.84 101 SER A N 1
ATOM 837 C CA . SER A 1 101 ? 18.204 -14.251 -12.727 1.00 51.84 101 SER A CA 1
ATOM 838 C C . SER A 1 101 ? 18.091 -13.532 -14.073 1.00 51.84 101 SER A C 1
ATOM 840 O O . SER A 1 101 ? 19.023 -13.627 -14.849 1.00 51.84 101 SER A O 1
ATOM 842 N N . VAL A 1 102 ? 16.999 -12.811 -14.345 1.00 58.81 102 VAL A N 1
ATOM 843 C CA . VAL A 1 102 ? 16.748 -12.193 -15.665 1.00 58.81 102 VAL A CA 1
ATOM 844 C C . VAL A 1 102 ? 17.351 -10.787 -15.792 1.00 58.81 102 VAL A C 1
ATOM 846 O O . VAL A 1 102 ? 17.729 -10.371 -16.879 1.00 58.81 102 VAL A O 1
ATOM 849 N N . ILE A 1 103 ? 17.465 -10.042 -14.688 1.00 58.81 103 ILE A N 1
ATOM 850 C CA . ILE A 1 103 ? 17.947 -8.647 -14.706 1.00 58.81 103 ILE A CA 1
ATOM 851 C C . ILE A 1 103 ? 19.407 -8.501 -15.196 1.00 58.81 103 ILE A C 1
ATOM 853 O O . ILE A 1 103 ? 19.648 -7.601 -15.997 1.00 58.81 103 ILE A O 1
ATOM 857 N N . PRO A 1 104 ? 20.375 -9.350 -14.782 1.00 59.81 104 PRO A N 1
ATOM 858 C CA . PRO A 1 104 ? 21.758 -9.223 -15.246 1.00 59.81 104 PRO A CA 1
ATOM 859 C C . PRO A 1 104 ? 21.903 -9.431 -16.756 1.00 59.81 104 PRO A C 1
ATOM 861 O O . PRO A 1 104 ? 22.716 -8.758 -17.382 1.00 59.81 104 PRO A O 1
ATOM 864 N N . ASP A 1 105 ? 21.114 -10.336 -17.335 1.00 61.38 105 ASP A N 1
ATOM 865 C CA . ASP A 1 105 ? 21.190 -10.667 -18.758 1.00 61.38 105 ASP A CA 1
ATOM 866 C C . ASP A 1 105 ? 20.535 -9.574 -19.619 1.00 61.38 105 ASP A C 1
ATOM 868 O O . ASP A 1 105 ? 21.120 -9.145 -20.613 1.00 61.38 105 ASP A O 1
ATOM 872 N N . GLU A 1 106 ? 19.398 -9.012 -19.182 1.00 59.66 106 GLU A N 1
ATOM 873 C CA . GLU A 1 106 ? 18.762 -7.884 -19.883 1.00 59.66 106 GLU A CA 1
ATOM 874 C C . GLU A 1 106 ? 19.649 -6.632 -19.912 1.00 59.66 106 GLU A C 1
ATOM 876 O O . GLU A 1 106 ? 19.684 -5.925 -20.919 1.00 59.66 106 GLU A O 1
ATOM 881 N N . ASP A 1 107 ? 20.373 -6.334 -18.831 1.00 63.25 107 ASP A N 1
ATOM 882 C CA . ASP A 1 107 ? 21.245 -5.155 -18.783 1.00 63.25 107 ASP A CA 1
ATOM 883 C C . ASP A 1 107 ? 22.468 -5.300 -19.712 1.00 63.25 107 ASP A C 1
ATOM 885 O O . ASP A 1 107 ? 22.937 -4.302 -20.269 1.00 63.25 107 ASP A O 1
ATOM 889 N N . ARG A 1 108 ? 22.936 -6.531 -19.961 1.00 66.75 108 ARG A N 1
ATOM 890 C CA . ARG A 1 108 ? 23.988 -6.813 -20.953 1.00 66.75 108 ARG A CA 1
ATOM 891 C C . ARG A 1 108 ? 23.474 -6.618 -22.375 1.00 66.75 108 ARG A C 1
ATOM 893 O O . ARG A 1 108 ? 24.072 -5.851 -23.124 1.00 66.75 108 ARG A O 1
ATOM 900 N N . GLU A 1 109 ? 22.318 -7.192 -22.706 1.00 67.62 109 GLU A N 1
ATOM 901 C CA . GLU A 1 109 ? 21.684 -7.020 -24.023 1.00 67.62 109 GLU A CA 1
ATOM 902 C C . GLU A 1 109 ? 21.339 -5.549 -24.326 1.00 67.62 109 GLU A C 1
ATOM 904 O O . GLU A 1 109 ? 21.342 -5.105 -25.477 1.00 67.62 109 GLU A O 1
ATOM 909 N N . ILE A 1 110 ? 21.016 -4.762 -23.297 1.00 63.62 110 ILE A N 1
ATOM 910 C CA . ILE A 1 110 ? 20.782 -3.320 -23.417 1.00 63.62 110 ILE A CA 1
ATOM 911 C C . ILE A 1 110 ? 22.069 -2.580 -23.764 1.00 63.62 110 ILE A C 1
ATOM 913 O O . ILE A 1 110 ? 22.067 -1.786 -24.706 1.00 63.62 110 ILE A O 1
ATOM 917 N N . ASN A 1 111 ? 23.149 -2.838 -23.027 1.00 69.12 111 ASN A N 1
ATOM 918 C CA . ASN A 1 111 ? 24.436 -2.194 -23.268 1.00 69.12 111 ASN A CA 1
ATOM 919 C C . ASN A 1 111 ? 24.984 -2.550 -24.654 1.00 69.12 111 ASN A C 1
ATOM 921 O O . ASN A 1 111 ? 25.401 -1.655 -25.382 1.00 69.12 111 ASN A O 1
ATOM 925 N N . GLU A 1 112 ? 24.877 -3.813 -25.067 1.00 75.25 112 GLU A N 1
ATOM 926 C CA . GLU A 1 112 ? 25.288 -4.260 -26.402 1.00 75.25 112 GLU A CA 1
ATOM 927 C C . GLU A 1 112 ? 24.474 -3.581 -27.516 1.00 75.25 112 GLU A C 1
ATOM 929 O O . GLU A 1 112 ? 25.032 -3.114 -28.512 1.00 75.25 112 GLU A O 1
ATOM 934 N N . TRP A 1 113 ? 23.157 -3.431 -27.335 1.00 66.69 113 TRP A N 1
ATOM 935 C CA . TRP A 1 113 ? 22.311 -2.703 -28.283 1.00 66.69 113 TRP A CA 1
ATOM 936 C C . TRP A 1 113 ? 22.680 -1.211 -28.363 1.00 66.69 113 TRP A C 1
ATOM 938 O O . TRP A 1 113 ? 22.781 -0.668 -29.465 1.00 66.69 113 TRP A O 1
ATOM 948 N N . TYR A 1 114 ? 22.950 -0.547 -27.232 1.00 67.38 114 TYR A N 1
ATOM 949 C CA . TYR A 1 114 ? 23.410 0.850 -27.219 1.00 67.38 114 TYR A CA 1
ATOM 950 C C . TYR A 1 114 ? 24.786 1.023 -27.875 1.00 67.38 114 TYR A C 1
ATOM 952 O O . TYR A 1 114 ? 25.000 1.983 -28.619 1.00 67.38 114 TYR A O 1
ATOM 960 N N . GLU A 1 115 ? 25.710 0.092 -27.644 1.00 73.31 115 GLU A N 1
ATOM 961 C CA . GLU A 1 115 ? 27.028 0.103 -28.276 1.00 73.31 115 GLU A CA 1
ATOM 962 C C . GLU A 1 115 ? 26.946 -0.120 -29.789 1.00 73.31 115 GL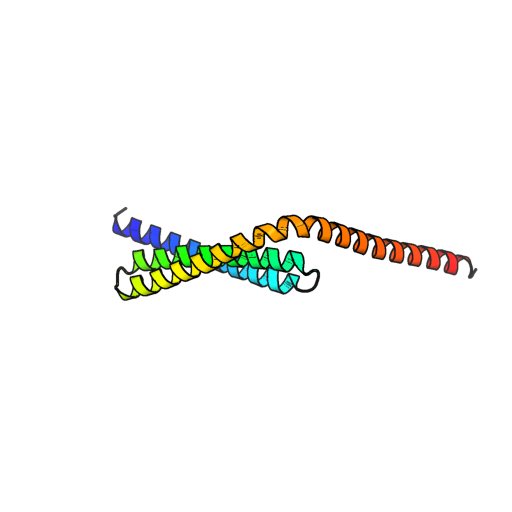U A C 1
ATOM 964 O O . GLU A 1 115 ? 27.662 0.552 -30.534 1.00 73.31 115 GLU A O 1
ATOM 969 N N . SER A 1 116 ? 26.050 -0.998 -30.258 1.00 70.75 116 SER A N 1
ATOM 970 C 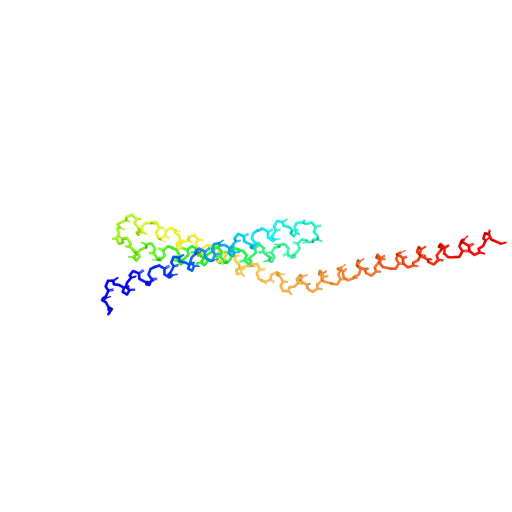CA . SER A 1 116 ? 25.833 -1.223 -31.694 1.00 70.75 116 SER A CA 1
ATOM 971 C C . SER A 1 116 ? 25.365 0.053 -32.406 1.00 70.75 116 SER A C 1
ATOM 973 O O . SER A 1 116 ? 26.000 0.493 -33.362 1.00 70.75 116 SER A O 1
ATOM 975 N N . GLN A 1 117 ? 2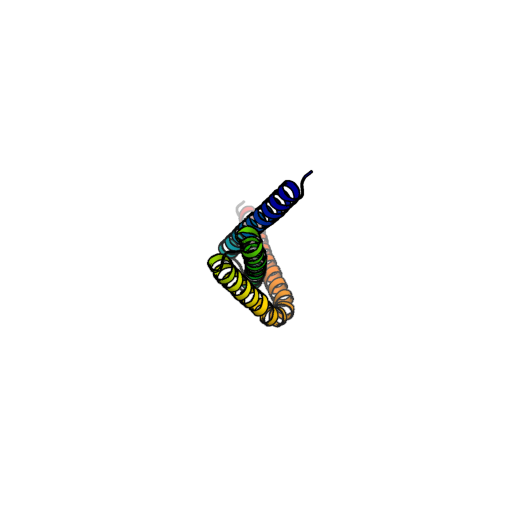4.365 0.750 -31.855 1.00 69.88 117 GLN A N 1
ATOM 976 C CA . GLN A 1 117 ? 23.850 2.003 -32.418 1.00 69.88 117 GLN A CA 1
ATOM 977 C C . GLN A 1 117 ? 24.905 3.123 -32.433 1.00 69.88 117 GLN A C 1
ATOM 979 O O . GLN A 1 117 ? 24.989 3.895 -33.391 1.00 69.88 117 GLN A O 1
ATOM 984 N N . ASN A 1 118 ? 25.746 3.211 -31.396 1.00 69.44 118 ASN A N 1
ATOM 985 C CA . ASN A 1 118 ? 26.825 4.200 -31.343 1.00 69.44 118 ASN A CA 1
ATOM 986 C C . ASN A 1 118 ? 27.967 3.890 -32.323 1.00 69.44 118 ASN A C 1
ATOM 988 O O . ASN A 1 118 ? 28.544 4.821 -32.898 1.00 69.44 118 ASN A O 1
ATOM 992 N N . LYS A 1 119 ? 28.290 2.610 -32.559 1.00 66.38 119 LYS A N 1
ATOM 993 C CA . LYS A 1 119 ? 29.244 2.196 -33.604 1.00 66.38 119 LYS A CA 1
ATOM 994 C C . LYS A 1 119 ? 28.726 2.542 -34.999 1.00 66.38 119 LYS A C 1
ATOM 996 O O . LYS A 1 119 ? 29.476 3.077 -3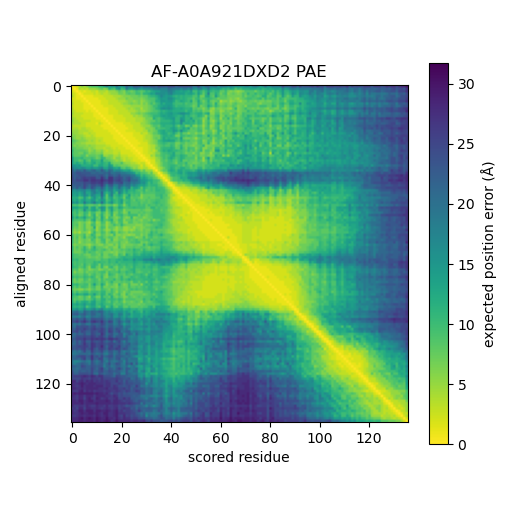5.813 1.00 66.38 119 LYS A O 1
ATOM 1001 N N . ASP A 1 120 ? 27.436 2.350 -35.241 1.00 68.88 120 ASP A N 1
ATOM 1002 C CA . ASP A 1 120 ? 26.811 2.670 -36.526 1.00 68.88 120 ASP A CA 1
ATOM 1003 C C . ASP A 1 120 ? 26.780 4.187 -36.782 1.00 68.88 120 ASP A C 1
ATOM 1005 O O . ASP A 1 120 ? 27.085 4.657 -37.883 1.00 68.88 120 ASP A O 1
ATOM 1009 N N . ALA A 1 121 ? 26.483 4.982 -35.748 1.00 65.00 121 ALA A N 1
ATOM 1010 C CA . ALA A 1 121 ? 26.509 6.442 -35.819 1.00 65.00 121 ALA A CA 1
ATOM 1011 C C . ALA A 1 121 ? 27.925 6.995 -36.069 1.00 65.00 121 ALA A C 1
ATOM 1013 O O . ALA A 1 121 ? 28.109 7.905 -36.885 1.00 65.00 121 ALA A O 1
ATOM 1014 N N . SER A 1 122 ? 28.939 6.425 -35.412 1.00 62.81 122 SER A N 1
ATOM 1015 C CA . SER A 1 122 ? 30.342 6.815 -35.596 1.00 62.81 122 SER A CA 1
ATOM 1016 C C . SER A 1 122 ? 30.908 6.364 -36.950 1.00 62.81 122 SER A C 1
ATOM 1018 O O . SER A 1 122 ? 31.628 7.136 -37.591 1.00 62.81 122 SER A O 1
ATOM 1020 N N . PHE A 1 123 ? 30.501 5.197 -37.463 1.00 63.94 123 PHE A N 1
ATOM 1021 C CA . PHE A 1 123 ? 30.814 4.759 -38.828 1.00 63.94 123 PHE A CA 1
ATOM 1022 C C . PHE A 1 123 ? 30.227 5.719 -39.871 1.00 63.94 123 PHE A C 1
ATOM 1024 O O . PHE A 1 123 ? 30.948 6.217 -40.736 1.00 63.94 123 PHE A O 1
ATOM 1031 N N . LYS A 1 124 ? 28.947 6.086 -39.732 1.00 61.72 124 LYS A N 1
ATOM 1032 C CA . LYS A 1 124 ? 28.261 7.013 -40.648 1.00 61.72 124 LYS A CA 1
ATOM 1033 C C . LYS A 1 124 ? 28.899 8.409 -40.662 1.00 61.72 124 LYS A C 1
ATOM 1035 O O . LYS A 1 124 ? 28.998 9.036 -41.722 1.00 61.72 124 LYS A O 1
ATOM 1040 N N . HIS A 1 125 ? 29.387 8.887 -39.515 1.00 59.59 125 HIS A N 1
ATOM 1041 C CA . HIS A 1 125 ? 30.106 10.162 -39.407 1.00 59.59 125 HIS A CA 1
ATOM 1042 C C . HIS A 1 125 ? 31.507 10.108 -40.049 1.00 59.59 125 HIS A C 1
ATOM 1044 O O . HIS A 1 125 ? 31.954 11.069 -40.678 1.00 59.59 125 HIS A O 1
ATOM 1050 N N . SER A 1 126 ? 32.193 8.966 -39.953 1.00 61.03 126 SER A N 1
ATOM 1051 C CA . SER A 1 126 ? 33.503 8.768 -40.580 1.00 61.03 126 SER A CA 1
ATOM 1052 C C . SER A 1 126 ? 33.386 8.635 -42.105 1.00 61.03 126 SER A C 1
ATOM 1054 O O . SER A 1 126 ? 34.096 9.312 -42.851 1.00 61.03 126 SER A O 1
ATOM 1056 N N . SER A 1 127 ? 32.406 7.867 -42.594 1.00 59.56 127 SER A N 1
ATOM 1057 C CA . SER A 1 127 ? 32.142 7.719 -44.030 1.00 59.56 127 SER A CA 1
ATOM 1058 C C . SER A 1 127 ? 31.733 9.039 -44.686 1.00 59.56 127 SER A C 1
ATOM 1060 O O . SER A 1 127 ? 32.191 9.342 -45.782 1.00 59.56 127 SER A O 1
ATOM 1062 N N . THR A 1 128 ? 30.930 9.874 -44.023 1.00 62.12 128 THR A N 1
ATOM 1063 C CA . THR A 1 128 ? 30.543 11.189 -44.570 1.00 62.12 128 THR A CA 1
ATOM 1064 C C . THR A 1 128 ? 31.718 12.168 -44.646 1.00 62.12 128 THR A C 1
ATOM 1066 O O . THR A 1 128 ? 31.834 12.881 -45.643 1.00 62.12 128 THR A O 1
ATOM 1069 N N . LYS A 1 129 ? 32.648 12.159 -43.679 1.00 60.53 129 LYS A N 1
ATOM 1070 C CA . LYS A 1 129 ? 33.895 12.945 -43.769 1.00 60.53 129 LYS A CA 1
ATOM 1071 C C . LYS A 1 129 ? 34.810 12.477 -44.901 1.00 60.53 129 LYS A C 1
ATOM 1073 O O . LYS A 1 129 ? 35.349 13.313 -45.621 1.00 60.53 129 LYS A O 1
ATOM 1078 N N . VAL A 1 130 ? 34.957 11.166 -45.096 1.00 61.59 130 VAL A N 1
ATOM 1079 C CA . VAL A 1 130 ? 35.775 10.611 -46.190 1.00 61.59 130 VAL A CA 1
ATOM 1080 C C . VAL A 1 130 ? 35.152 10.921 -47.555 1.00 61.59 130 VAL A C 1
ATOM 1082 O O . VAL A 1 130 ? 35.860 11.338 -48.468 1.00 61.59 130 VAL A O 1
ATOM 1085 N N . LEU A 1 131 ? 33.829 10.798 -47.692 1.00 61.16 131 LEU A N 1
ATOM 1086 C CA . LEU A 1 131 ? 33.109 11.105 -48.935 1.00 61.16 131 LEU A CA 1
ATOM 1087 C C . LEU A 1 131 ? 33.039 12.608 -49.246 1.00 61.16 131 LEU A C 1
ATOM 1089 O O . LEU A 1 131 ? 32.941 12.976 -50.413 1.00 61.16 131 LEU A O 1
ATOM 1093 N N . SER A 1 132 ? 33.089 13.468 -48.226 1.00 59.75 132 SER A N 1
ATOM 1094 C CA . SER A 1 132 ? 33.237 14.921 -48.377 1.00 59.75 132 SER A CA 1
ATOM 1095 C C . SER A 1 132 ? 34.650 15.287 -48.849 1.00 59.75 132 SER A C 1
ATOM 1097 O O . SER A 1 132 ? 34.807 16.017 -49.822 1.00 59.75 132 SER A O 1
ATOM 1099 N N . LYS A 1 133 ? 35.684 14.690 -48.239 1.00 63.97 133 LYS A N 1
ATOM 1100 C CA . LYS A 1 133 ? 37.091 14.943 -48.586 1.00 63.97 133 LYS A CA 1
ATOM 1101 C C . LYS A 1 133 ? 37.491 14.422 -49.971 1.00 63.97 133 LYS A C 1
ATOM 1103 O O . LYS A 1 133 ? 38.409 14.961 -50.568 1.00 63.97 133 LYS A O 1
ATOM 1108 N N . LYS A 1 134 ? 36.819 13.386 -50.482 1.00 62.84 134 LYS A N 1
ATOM 1109 C CA . LYS A 1 134 ? 37.075 12.806 -51.815 1.00 62.84 134 LYS A CA 1
ATOM 1110 C C . LYS A 1 134 ? 36.362 13.547 -52.958 1.00 62.84 134 LYS A C 1
ATOM 1112 O O . LYS A 1 134 ? 36.486 13.136 -54.106 1.00 62.84 134 LYS A O 1
ATOM 1117 N N . ARG A 1 135 ? 35.556 14.568 -52.640 1.00 58.59 135 ARG A N 1
ATOM 1118 C CA . ARG A 1 135 ? 34.737 15.331 -53.598 1.00 58.59 135 ARG A CA 1
ATOM 1119 C C . ARG A 1 135 ? 35.322 16.715 -53.932 1.00 58.59 135 ARG A C 1
ATOM 1121 O O . ARG A 1 135 ? 34.610 17.530 -54.511 1.00 58.59 135 ARG A O 1
ATOM 1128 N N . VAL A 1 136 ? 36.578 16.956 -53.550 1.00 57.88 136 VAL A N 1
ATOM 1129 C CA . VAL A 1 136 ? 37.410 18.132 -53.863 1.00 57.88 136 VAL A CA 1
ATOM 1130 C C . VAL A 1 136 ? 38.665 17.624 -54.554 1.00 57.88 136 VAL A C 1
ATOM 1132 O O . VAL A 1 136 ? 39.078 18.261 -55.542 1.00 57.88 136 VAL A O 1
#

InterPro domains:
  IPR025618 YtpI-like protein [PF14007] (16-101)

pLDDT: mean 71.45, std 12.0, range [45.0, 90.81]

Radius of gyration: 25.43 Å; Cα contacts (8 Å, |Δi|>4): 96; chains: 1; bounding box: 59×34×78 Å

Organism: NCBI:txid930138

Foldseek 3Di:
DDPVVVLVVVLVVLVVVLVVLVVVLVVLVVVLVVVVPDDDLVSVVSVLVSLLSQLVSLQSVLVSQCSPPVDPVSPVSSVVSNVSSVVSNVVNVVCVVVNVVVVVVVVVVVVVVVVVVVVVVVVVVVVVVVVVVVVD

Secondary structure (DSSP, 8-state):
--HHHHHHHHHHHHHHHHHHHHHHHHHHHHHHHHGGGT-HHHHHHHHHHHHHHHHHHHHHHHHHHHHHH-SHHHHHHHHHHHHHHHHHHHHHHHHHHHHHHHHHHHHHHHHHHHHHHHHHHHHHHHHHHHHHHTT-